Protein AF-A0A2E0IA29-F1 (afdb_monomer_lite)

Sequence (62 aa):
MKWSQGKKMNASVNNFVINIATANGTGSQSSNLIILHTMFEMGIPVSGKNLFPSNISGLPTW

Secondary structure (DSSP, 8-state):
------------TT-------EETTSSHHHHHHHHHHHHHHTT---------S---TTSEE-

Foldseek 3Di:
DDDDPDPPPPPPPPDDDDDDKDFQPPCPPVVQVVVVVVCVVVVHDDDDDKADPDNDGGDIID

Radius of gyration: 18.8 Å; chains: 1; bounding box: 43×22×56 Å

pLDDT: mean 86.24, std 14.98, range [43.88, 98.06]

Structure (mmCIF, N/CA/C/O backbone):
data_AF-A0A2E0IA29-F1
#
_entry.id   AF-A0A2E0IA29-F1
#
loop_
_atom_site.group_PDB
_atom_site.id
_atom_site.type_symbol
_atom_site.label_atom_id
_atom_site.label_alt_id
_atom_site.label_comp_id
_atom_site.label_asym_id
_atom_site.label_entity_id
_atom_site.label_seq_id
_atom_site.pdbx_PDB_ins_code
_atom_site.Cartn_x
_atom_site.Cartn_y
_atom_site.Cartn_z
_atom_site.occupancy
_atom_site.B_iso_or_equiv
_atom_site.auth_seq_id
_atom_site.auth_comp_id
_atom_site.auth_asym_id
_atom_site.auth_atom_id
_atom_site.pdbx_PDB_model_num
ATOM 1 N N . MET A 1 1 ? -26.983 -10.800 44.272 1.00 45.16 1 MET A N 1
ATOM 2 C CA . MET A 1 1 ? -26.921 -11.536 42.992 1.00 45.16 1 MET A CA 1
ATOM 3 C C . MET A 1 1 ? -26.122 -10.690 42.004 1.00 45.16 1 MET A C 1
ATOM 5 O O . MET A 1 1 ? -26.639 -9.693 41.521 1.00 45.16 1 MET A O 1
ATOM 9 N N . LYS A 1 2 ? -24.822 -10.970 41.826 1.00 43.88 2 LYS A N 1
ATOM 10 C CA . LYS A 1 2 ? -23.949 -10.228 40.900 1.00 43.88 2 LYS A CA 1
ATOM 11 C C . LYS A 1 2 ? -23.770 -11.072 39.642 1.00 43.88 2 LYS A C 1
ATOM 13 O O . LYS A 1 2 ? -23.245 -12.176 39.727 1.00 43.88 2 LYS A O 1
ATOM 18 N N . TRP A 1 3 ? -24.223 -10.564 38.502 1.00 51.12 3 TRP A N 1
ATOM 19 C CA . TRP A 1 3 ? -23.928 -11.164 37.207 1.00 51.12 3 TRP A CA 1
ATOM 20 C C . TRP A 1 3 ? -22.460 -10.889 36.874 1.00 51.12 3 TRP A C 1
ATOM 22 O O . TRP A 1 3 ? -22.044 -9.734 36.787 1.00 51.12 3 TRP A O 1
ATOM 32 N N . SER A 1 4 ? -21.671 -11.955 36.734 1.00 57.75 4 SER A N 1
ATOM 33 C CA . SER A 1 4 ? -20.333 -11.886 36.151 1.00 57.75 4 SER A CA 1
ATOM 34 C C . SER A 1 4 ? -20.492 -11.487 34.686 1.00 57.75 4 SER A C 1
ATOM 36 O O . SER A 1 4 ? -21.045 -12.246 33.890 1.00 57.75 4 SER A O 1
ATOM 38 N N . GLN A 1 5 ? -20.079 -10.268 34.341 1.00 58.59 5 GLN A N 1
ATOM 39 C CA . GLN A 1 5 ? -19.995 -9.820 32.954 1.00 58.59 5 GLN A CA 1
ATOM 40 C C . GLN A 1 5 ? -18.890 -10.635 32.278 1.00 58.59 5 GLN A C 1
ATOM 42 O O . GLN A 1 5 ? -17.704 -10.325 32.396 1.00 58.59 5 GLN A O 1
ATOM 47 N N . GLY A 1 6 ? -19.286 -11.724 31.616 1.00 54.09 6 GLY A N 1
ATOM 48 C CA . GLY A 1 6 ? -18.407 -12.500 30.756 1.00 54.09 6 GLY A CA 1
ATOM 49 C C . GLY A 1 6 ? -17.763 -11.568 29.737 1.00 54.09 6 GLY A C 1
ATOM 50 O O . GLY A 1 6 ? -18.451 -10.825 29.038 1.00 54.09 6 GLY A O 1
ATOM 51 N N . LYS A 1 7 ? -16.431 -11.579 29.700 1.00 55.44 7 LYS A N 1
ATOM 52 C CA . LYS A 1 7 ? -15.590 -10.818 28.777 1.00 55.44 7 LYS A CA 1
ATOM 53 C C . LYS A 1 7 ? -16.122 -11.012 27.352 1.00 55.44 7 LYS A C 1
ATOM 55 O O . LYS A 1 7 ? -15.905 -12.066 26.759 1.00 55.44 7 LYS A O 1
ATOM 60 N N . LYS A 1 8 ? -16.840 -10.020 26.805 1.00 56.81 8 LYS A N 1
ATOM 61 C CA . LYS A 1 8 ? -17.192 -10.005 25.382 1.00 56.81 8 LYS A CA 1
ATOM 62 C C . LYS A 1 8 ? -15.877 -9.982 24.613 1.00 56.81 8 LYS A C 1
ATOM 64 O O . LYS A 1 8 ? -15.199 -8.959 24.560 1.00 56.81 8 LYS A O 1
ATOM 69 N N . MET A 1 9 ? -15.495 -11.125 24.056 1.00 60.00 9 MET A N 1
ATOM 70 C CA . MET A 1 9 ? -14.508 -11.178 22.990 1.00 60.00 9 MET A CA 1
ATOM 71 C C . MET A 1 9 ? -15.160 -10.480 21.802 1.00 60.00 9 MET A C 1
ATOM 73 O O . MET A 1 9 ? -15.896 -11.105 21.044 1.00 60.00 9 MET A O 1
ATOM 77 N N . ASN A 1 10 ? -14.978 -9.164 21.698 1.00 62.19 10 ASN A N 1
ATOM 78 C CA . ASN A 1 10 ? -15.343 -8.429 20.498 1.00 62.19 10 ASN A CA 1
ATOM 79 C C . ASN A 1 10 ? -14.537 -9.065 19.365 1.00 62.19 10 ASN A C 1
ATOM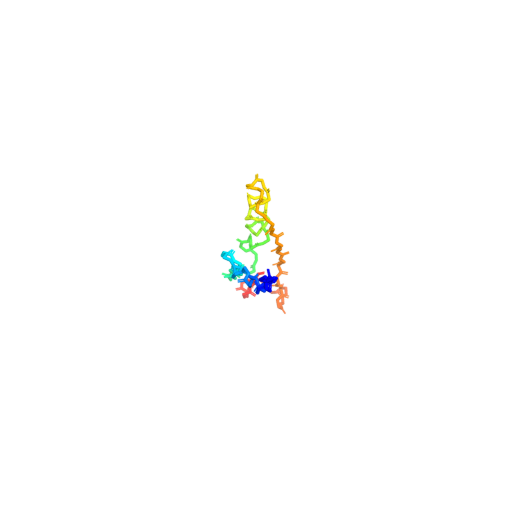 81 O O . ASN A 1 10 ? -13.328 -8.854 19.275 1.00 62.19 10 ASN A O 1
ATOM 85 N N . ALA A 1 11 ? -15.179 -9.921 18.568 1.00 68.12 11 ALA A N 1
ATOM 86 C CA . ALA A 1 11 ? -14.567 -10.451 17.365 1.00 68.12 11 ALA A CA 1
ATOM 87 C C . ALA A 1 11 ? -14.082 -9.245 16.557 1.00 68.12 11 ALA A C 1
ATOM 89 O O . ALA A 1 11 ? -14.837 -8.294 16.349 1.00 68.12 11 ALA A O 1
ATOM 90 N N . SER A 1 12 ? -12.803 -9.236 16.195 1.00 71.56 12 SER A N 1
ATOM 91 C CA . SER A 1 12 ? -12.220 -8.157 15.406 1.00 71.56 12 SER A CA 1
ATOM 92 C C . SER A 1 12 ? -12.819 -8.240 14.001 1.00 71.56 12 SER A C 1
ATOM 94 O O . SER A 1 12 ? -12.361 -9.010 13.163 1.00 71.56 12 SER A O 1
ATOM 96 N N . VAL A 1 13 ? -13.928 -7.533 13.781 1.00 82.25 13 VAL A N 1
ATOM 97 C CA . VAL A 1 13 ? -14.597 -7.472 12.479 1.00 82.25 13 VAL A CA 1
ATOM 98 C C . VAL A 1 13 ? -13.744 -6.600 11.560 1.00 82.25 13 VAL A C 1
ATOM 100 O O . VAL A 1 13 ? -13.278 -5.543 11.978 1.00 82.25 13 VAL A O 1
ATOM 103 N N . ASN A 1 14 ? -13.545 -7.041 10.316 1.00 86.44 14 ASN A N 1
ATOM 104 C CA . ASN A 1 14 ? -12.798 -6.312 9.282 1.00 86.44 14 ASN A CA 1
ATOM 105 C C . ASN A 1 14 ? -11.318 -6.043 9.609 1.00 86.44 14 ASN A C 1
ATOM 107 O O . ASN A 1 14 ? -10.735 -5.097 9.089 1.00 86.44 14 ASN A O 1
ATOM 111 N N . ASN A 1 15 ? -10.693 -6.890 10.426 1.00 89.81 15 ASN A N 1
ATOM 112 C CA . ASN A 1 15 ? -9.245 -6.882 10.610 1.00 89.81 15 ASN A CA 1
ATOM 113 C C . ASN A 1 15 ? -8.598 -7.898 9.666 1.00 89.81 15 ASN A C 1
ATOM 115 O O . ASN A 1 15 ? -8.657 -9.106 9.902 1.00 89.81 15 ASN A O 1
ATOM 119 N N . PHE A 1 16 ? -8.031 -7.404 8.570 1.00 91.62 16 PHE A N 1
ATOM 120 C CA . PHE A 1 16 ? -7.414 -8.224 7.533 1.00 91.62 16 PHE A CA 1
ATOM 121 C C . PHE A 1 16 ? -6.190 -7.531 6.933 1.00 91.62 16 PHE A C 1
ATOM 123 O O . PHE A 1 16 ? -5.958 -6.341 7.137 1.00 91.62 16 PHE A O 1
ATOM 130 N N . VAL A 1 17 ? -5.410 -8.300 6.174 1.00 93.75 17 VAL A N 1
ATOM 131 C CA . VAL A 1 17 ? -4.220 -7.827 5.460 1.00 93.75 17 VAL A CA 1
ATOM 132 C C . VAL A 1 17 ? -4.471 -7.922 3.961 1.00 93.75 17 VAL A C 1
ATOM 134 O O . VAL A 1 17 ? -4.969 -8.939 3.477 1.00 93.75 17 VAL A O 1
ATOM 137 N N . ILE A 1 18 ? -4.095 -6.877 3.226 1.00 92.94 18 ILE A N 1
ATOM 138 C CA . ILE A 1 18 ? -4.078 -6.869 1.762 1.00 92.94 18 ILE A CA 1
ATOM 139 C C . ILE A 1 18 ? -2.629 -7.069 1.322 1.00 92.94 18 ILE A C 1
ATOM 141 O O . ILE A 1 18 ? -1.772 -6.257 1.653 1.00 92.94 18 ILE A O 1
ATOM 145 N N . ASN A 1 19 ? -2.362 -8.139 0.573 1.00 93.62 19 ASN A N 1
ATOM 146 C CA . ASN A 1 19 ? -1.060 -8.377 -0.046 1.00 93.62 19 ASN A CA 1
ATOM 147 C C . ASN A 1 19 ? -1.198 -8.207 -1.557 1.00 93.62 19 ASN A C 1
ATOM 149 O O . ASN A 1 19 ? -2.018 -8.881 -2.181 1.00 93.62 19 ASN A O 1
ATOM 153 N N . ILE A 1 20 ? -0.395 -7.323 -2.139 1.00 91.38 20 ILE A N 1
ATOM 154 C CA . ILE A 1 20 ? -0.397 -7.033 -3.575 1.00 91.38 20 ILE A CA 1
ATOM 155 C C . ILE A 1 20 ? 0.993 -7.363 -4.095 1.00 91.38 20 ILE A C 1
ATOM 157 O O . ILE A 1 20 ? 1.968 -6.991 -3.465 1.00 91.38 20 ILE A O 1
ATOM 161 N N . ALA A 1 21 ? 1.089 -8.069 -5.220 1.00 93.06 21 ALA A N 1
ATOM 162 C CA . ALA A 1 21 ? 2.361 -8.355 -5.872 1.00 93.06 21 ALA A CA 1
ATOM 163 C C . ALA A 1 21 ? 2.410 -7.640 -7.222 1.00 93.06 21 ALA A C 1
ATOM 165 O O . ALA A 1 21 ? 1.494 -7.795 -8.032 1.00 93.06 21 ALA A O 1
ATOM 166 N N . THR A 1 22 ? 3.478 -6.894 -7.489 1.00 92.94 22 THR A N 1
ATOM 167 C CA . THR A 1 22 ? 3.724 -6.290 -8.807 1.00 92.94 22 THR A CA 1
ATOM 168 C C . THR A 1 22 ? 5.166 -6.520 -9.238 1.00 92.94 22 THR A C 1
ATOM 170 O O . THR A 1 22 ? 6.038 -6.809 -8.417 1.00 92.94 22 THR A O 1
ATOM 173 N N . ALA A 1 23 ? 5.445 -6.357 -10.529 1.00 94.81 23 ALA A N 1
ATOM 174 C CA . ALA A 1 23 ? 6.818 -6.306 -11.011 1.00 94.81 23 ALA A CA 1
ATOM 175 C C . ALA A 1 23 ? 7.544 -5.071 -10.440 1.00 94.81 23 ALA A C 1
ATOM 177 O O . ALA A 1 23 ? 6.975 -3.981 -10.342 1.00 94.81 23 ALA A O 1
ATOM 178 N N . ASN A 1 24 ? 8.809 -5.225 -10.055 1.00 93.50 24 ASN A N 1
ATOM 179 C CA . ASN A 1 24 ? 9.617 -4.118 -9.557 1.00 93.50 24 ASN A CA 1
ATOM 180 C C . ASN A 1 24 ? 9.771 -3.042 -10.642 1.00 93.50 24 ASN A C 1
ATOM 182 O O . ASN A 1 24 ?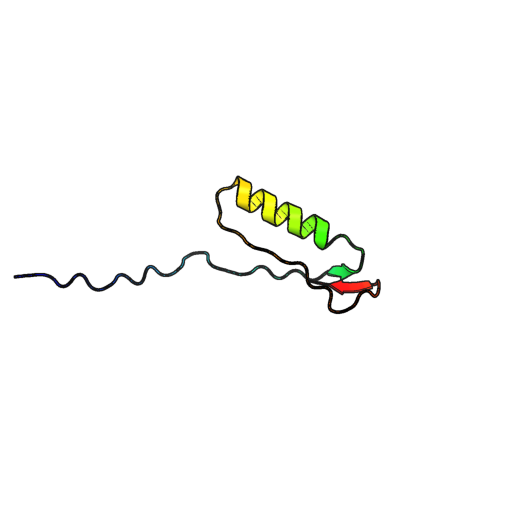 10.112 -3.351 -11.788 1.00 93.50 24 ASN A O 1
ATOM 186 N N . GLY A 1 25 ? 9.548 -1.784 -10.265 1.00 91.75 25 GLY A N 1
ATOM 187 C CA . GLY A 1 25 ? 9.558 -0.635 -11.170 1.00 91.75 25 GLY A CA 1
ATOM 188 C C . GLY A 1 25 ? 8.192 -0.267 -11.756 1.00 91.75 25 GLY A C 1
ATOM 189 O O . GLY A 1 25 ? 8.106 0.736 -12.455 1.00 91.75 25 GLY A O 1
ATOM 190 N N . THR A 1 26 ? 7.115 -1.004 -11.450 1.00 94.81 26 THR A N 1
ATOM 191 C CA . THR A 1 26 ? 5.760 -0.691 -11.957 1.00 94.81 26 THR A CA 1
ATOM 192 C C . THR A 1 26 ? 4.897 0.110 -10.978 1.00 94.81 26 THR A C 1
ATOM 194 O O . THR A 1 26 ? 3.684 0.181 -11.152 1.00 94.81 26 THR A O 1
ATOM 197 N N . GLY A 1 27 ? 5.498 0.702 -9.940 1.00 92.94 27 GLY A N 1
ATOM 198 C CA . GLY A 1 27 ? 4.808 1.637 -9.044 1.00 92.94 27 GLY A CA 1
ATOM 199 C C . GLY A 1 27 ? 4.173 1.040 -7.783 1.00 92.94 27 GLY A C 1
ATOM 200 O O . GLY A 1 27 ? 3.317 1.699 -7.197 1.00 92.94 27 GLY A O 1
ATOM 201 N N . SER A 1 28 ? 4.596 -0.144 -7.312 1.00 92.75 28 SER A N 1
ATOM 202 C CA . SER A 1 28 ? 4.085 -0.748 -6.062 1.00 92.75 28 SER A CA 1
ATOM 203 C C . SER A 1 28 ? 4.148 0.200 -4.862 1.00 92.75 28 SER A C 1
ATOM 205 O O . SER A 1 28 ? 3.210 0.250 -4.073 1.00 92.75 28 SER A O 1
ATOM 207 N N . GLN A 1 29 ? 5.214 0.994 -4.732 1.00 92.19 29 GLN A N 1
ATOM 208 C CA . GLN A 1 29 ? 5.346 1.976 -3.650 1.00 92.19 29 GLN A CA 1
ATOM 209 C C . GLN A 1 29 ? 4.289 3.084 -3.739 1.00 92.19 29 GLN A C 1
ATOM 211 O O . GLN A 1 29 ? 3.626 3.397 -2.750 1.00 92.19 29 GLN A O 1
ATOM 216 N N . SER A 1 30 ? 4.120 3.675 -4.922 1.00 94.81 30 SER A N 1
ATOM 217 C CA . SER A 1 30 ? 3.153 4.751 -5.144 1.00 94.81 30 SER A CA 1
ATOM 218 C C . SER A 1 30 ? 1.722 4.267 -4.910 1.00 94.81 30 SER A C 1
ATOM 220 O O . SER A 1 30 ? 0.950 4.944 -4.235 1.00 94.81 30 SER A O 1
ATOM 222 N N . SER A 1 31 ? 1.375 3.073 -5.398 1.00 94.62 31 SER A N 1
ATOM 223 C CA . SER A 1 31 ? 0.054 2.476 -5.175 1.00 94.62 31 SER A CA 1
ATOM 224 C C . SER A 1 31 ? -0.211 2.179 -3.697 1.00 94.62 31 SER A C 1
ATOM 226 O O . SER A 1 31 ? -1.297 2.486 -3.208 1.00 94.62 31 SER A O 1
ATOM 228 N N . ASN A 1 32 ? 0.772 1.639 -2.966 1.00 94.38 32 ASN A N 1
ATOM 229 C CA . ASN A 1 32 ? 0.616 1.339 -1.540 1.00 94.38 32 ASN A CA 1
ATOM 230 C C . ASN A 1 32 ? 0.394 2.619 -0.717 1.00 94.38 32 ASN A C 1
ATOM 232 O O . ASN A 1 32 ? -0.478 2.657 0.148 1.00 94.38 32 ASN A O 1
ATOM 236 N N . LEU A 1 33 ? 1.104 3.705 -1.046 1.00 95.19 33 LEU A N 1
ATOM 237 C CA . LEU A 1 33 ? 0.882 5.014 -0.426 1.00 95.19 33 LEU A CA 1
ATOM 238 C C . LEU A 1 33 ? -0.538 5.539 -0.667 1.00 95.19 33 LEU A C 1
ATOM 240 O O . LEU A 1 33 ? -1.163 6.010 0.278 1.00 95.19 33 LEU A O 1
ATOM 244 N N . ILE A 1 34 ? -1.078 5.426 -1.885 1.00 96.81 34 ILE A N 1
ATOM 245 C CA . ILE A 1 34 ? -2.457 5.861 -2.182 1.00 96.81 34 ILE A CA 1
ATOM 246 C C . ILE A 1 34 ? -3.475 5.070 -1.352 1.00 96.81 34 ILE A C 1
ATOM 248 O O . ILE A 1 34 ? -4.405 5.662 -0.801 1.00 96.81 34 ILE A O 1
ATOM 252 N N . ILE A 1 35 ? -3.295 3.752 -1.224 1.00 95.62 35 ILE A N 1
ATOM 253 C CA . ILE A 1 35 ? -4.172 2.903 -0.404 1.00 95.62 35 ILE A CA 1
ATOM 254 C C . ILE A 1 35 ? -4.106 3.334 1.067 1.00 95.62 35 ILE A C 1
ATOM 256 O O . ILE A 1 35 ? -5.150 3.549 1.685 1.00 95.62 35 ILE A O 1
ATOM 260 N N . LEU A 1 36 ? -2.896 3.512 1.609 1.00 95.88 36 LEU A N 1
ATOM 261 C CA . LEU A 1 36 ? -2.688 3.942 2.994 1.00 95.88 36 LEU A CA 1
ATOM 262 C C . LEU A 1 36 ? -3.293 5.318 3.268 1.00 95.88 36 LEU A C 1
ATOM 264 O O . LEU A 1 36 ? -4.027 5.472 4.242 1.00 95.88 36 LEU A O 1
ATOM 268 N N . HIS A 1 37 ? -3.039 6.293 2.394 1.00 97.19 37 HIS A N 1
ATOM 269 C CA . HIS A 1 37 ? -3.614 7.630 2.511 1.00 97.19 37 HIS A CA 1
ATOM 270 C C . HIS A 1 37 ? -5.142 7.587 2.467 1.00 97.19 37 HIS A C 1
ATOM 27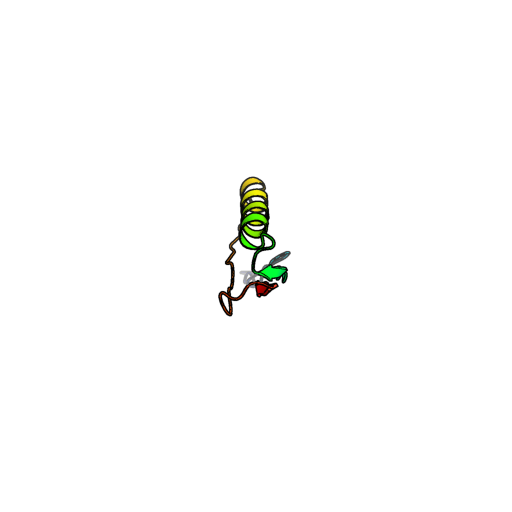2 O O . HIS A 1 37 ? -5.789 8.187 3.315 1.00 97.19 37 HIS A O 1
ATOM 278 N N . THR A 1 38 ? -5.726 6.829 1.537 1.00 98.00 38 THR A N 1
ATOM 279 C CA . THR A 1 38 ? -7.187 6.746 1.397 1.00 98.00 38 THR A CA 1
ATOM 280 C C . THR A 1 38 ? -7.835 6.123 2.635 1.00 98.00 38 THR A C 1
ATOM 282 O O . THR A 1 38 ? -8.833 6.636 3.131 1.00 98.00 38 THR A O 1
ATOM 285 N N . MET A 1 39 ? -7.268 5.038 3.175 1.00 96.56 39 MET A N 1
ATOM 286 C CA . MET A 1 39 ? -7.776 4.424 4.409 1.00 96.56 39 MET A CA 1
ATOM 287 C C . MET A 1 39 ? -7.635 5.348 5.621 1.00 96.56 39 MET A C 1
ATOM 289 O O . MET A 1 39 ? -8.561 5.431 6.428 1.00 96.56 39 MET A O 1
ATOM 293 N N . PHE A 1 40 ? -6.520 6.075 5.714 1.00 96.00 40 PHE A N 1
ATOM 294 C CA . PHE A 1 40 ? -6.304 7.061 6.768 1.00 96.00 40 PHE A CA 1
ATOM 295 C C . PHE A 1 40 ? -7.329 8.205 6.709 1.00 96.00 40 PHE A C 1
ATOM 297 O O . PHE A 1 40 ? -7.955 8.502 7.724 1.00 96.00 40 PHE A O 1
ATOM 304 N N . GLU A 1 41 ? -7.572 8.785 5.529 1.00 98.06 41 GLU A N 1
ATOM 305 C CA . GLU A 1 41 ? -8.589 9.833 5.319 1.00 98.06 41 GLU A CA 1
ATOM 306 C C . GLU A 1 41 ? -10.014 9.343 5.639 1.00 98.06 41 GLU A C 1
ATOM 308 O O . GLU A 1 41 ? -10.848 10.103 6.127 1.00 98.06 41 GLU A O 1
ATOM 313 N N . MET A 1 42 ? -10.298 8.052 5.437 1.00 97.94 42 MET A N 1
ATOM 314 C CA . MET A 1 42 ? -11.567 7.427 5.843 1.00 97.94 42 MET A CA 1
ATOM 315 C C . MET A 1 42 ? -11.674 7.156 7.357 1.00 97.94 42 MET A C 1
ATOM 317 O O . MET A 1 42 ? -12.696 6.640 7.812 1.00 97.94 42 MET A O 1
ATOM 321 N N . GLY A 1 43 ? -10.643 7.463 8.151 1.00 95.88 43 GLY A N 1
ATOM 322 C CA . GLY A 1 43 ? -10.610 7.196 9.592 1.00 95.88 43 GLY A CA 1
ATOM 32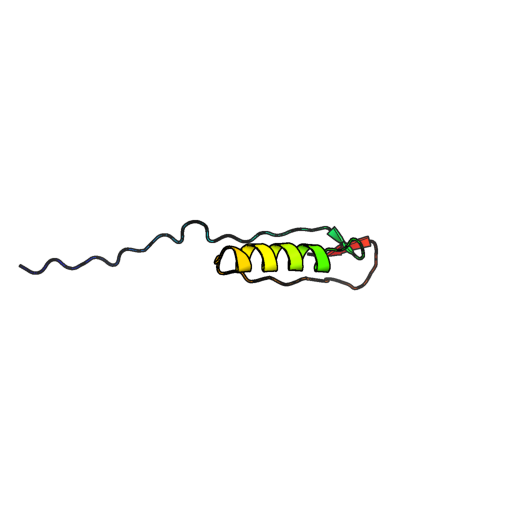3 C C . GLY A 1 43 ? -10.393 5.722 9.954 1.00 95.88 43 GLY A C 1
ATOM 324 O O . GLY A 1 43 ? -10.660 5.323 11.090 1.00 95.88 43 GLY A O 1
ATOM 325 N N . ILE A 1 44 ? -9.924 4.900 9.009 1.00 94.94 44 ILE A N 1
ATOM 326 C CA . ILE A 1 44 ? -9.636 3.480 9.230 1.00 94.94 44 ILE A CA 1
ATOM 327 C C . ILE A 1 44 ? -8.180 3.338 9.702 1.00 94.94 44 ILE A C 1
ATOM 329 O O . ILE A 1 44 ? -7.266 3.738 8.976 1.00 94.94 44 ILE A O 1
ATOM 333 N N . PRO A 1 45 ? -7.921 2.739 10.883 1.00 93.81 45 PRO A N 1
ATOM 334 C CA . PRO A 1 45 ? -6.563 2.446 11.322 1.00 93.81 45 PRO A CA 1
ATOM 335 C C . PRO A 1 45 ? -5.887 1.492 10.338 1.00 93.81 45 PRO A C 1
ATOM 337 O O . PRO A 1 45 ? -6.325 0.356 10.160 1.00 93.81 45 PRO A O 1
ATOM 340 N N . VAL A 1 46 ? -4.813 1.953 9.705 1.00 95.75 46 VAL A N 1
ATOM 341 C CA . VAL A 1 46 ? -4.100 1.200 8.676 1.00 95.75 46 VAL A CA 1
ATOM 342 C C . VAL A 1 46 ? -2.595 1.295 8.896 1.00 95.75 46 VAL A C 1
ATOM 344 O O . VAL A 1 46 ? -2.075 2.289 9.400 1.00 95.75 46 VAL A O 1
ATOM 347 N N . SER A 1 47 ? -1.883 0.245 8.506 1.00 94.44 47 SER A N 1
ATOM 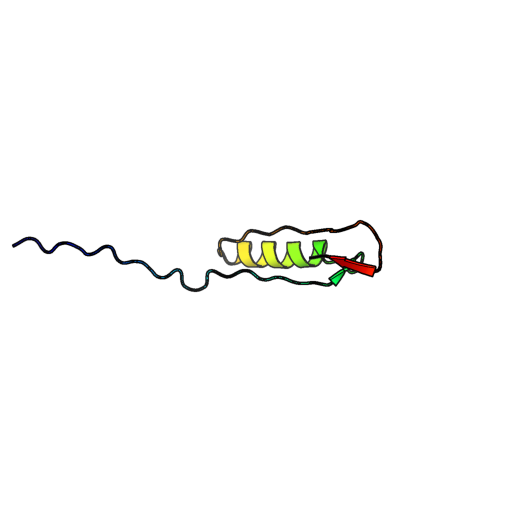348 C CA . SER A 1 47 ? -0.429 0.249 8.385 1.00 94.44 47 SER A CA 1
ATOM 349 C C . SER A 1 47 ? -0.042 -0.468 7.101 1.00 94.44 47 SER A C 1
ATOM 351 O O . SER A 1 47 ? -0.778 -1.335 6.626 1.00 94.44 47 SER A O 1
ATOM 353 N N . GLY A 1 48 ? 1.104 -0.113 6.532 1.00 93.31 48 GLY A N 1
ATOM 354 C CA . GLY A 1 48 ? 1.606 -0.761 5.332 1.00 93.31 48 GLY A CA 1
ATOM 355 C C . GLY A 1 48 ? 3.113 -0.661 5.234 1.00 93.31 48 GLY A C 1
ATOM 356 O O . GLY A 1 48 ? 3.751 0.181 5.867 1.00 93.31 48 GLY A O 1
ATOM 357 N N . LYS A 1 49 ? 3.677 -1.563 4.441 1.00 92.44 49 LYS A N 1
ATOM 358 C CA . LYS A 1 49 ? 5.086 -1.573 4.063 1.00 92.44 49 LYS A CA 1
ATOM 359 C C . LYS A 1 49 ? 5.193 -2.029 2.618 1.00 92.44 49 LYS A C 1
ATOM 361 O O . LYS A 1 49 ? 4.367 -2.823 2.179 1.00 92.44 49 LYS A O 1
ATOM 366 N N . ASN A 1 50 ? 6.237 -1.583 1.936 1.00 92.62 50 ASN A N 1
ATOM 367 C CA . ASN A 1 50 ? 6.694 -2.222 0.712 1.00 92.62 50 ASN A CA 1
ATOM 368 C C . ASN A 1 50 ? 7.825 -3.193 1.041 1.00 92.62 50 ASN A C 1
ATOM 370 O O . ASN A 1 50 ? 8.669 -2.920 1.900 1.00 92.62 50 ASN A O 1
ATOM 374 N N . LEU A 1 51 ? 7.836 -4.328 0.359 1.00 92.69 51 LEU A N 1
ATOM 375 C CA . LEU A 1 51 ? 8.794 -5.400 0.522 1.00 92.69 51 LEU A CA 1
ATOM 376 C C . LEU A 1 51 ? 9.473 -5.683 -0.820 1.00 92.69 51 LEU A C 1
ATOM 378 O O . LEU A 1 51 ? 8.882 -6.205 -1.765 1.00 92.69 51 LEU A O 1
ATOM 382 N N . PHE A 1 52 ? 10.761 -5.351 -0.860 1.00 92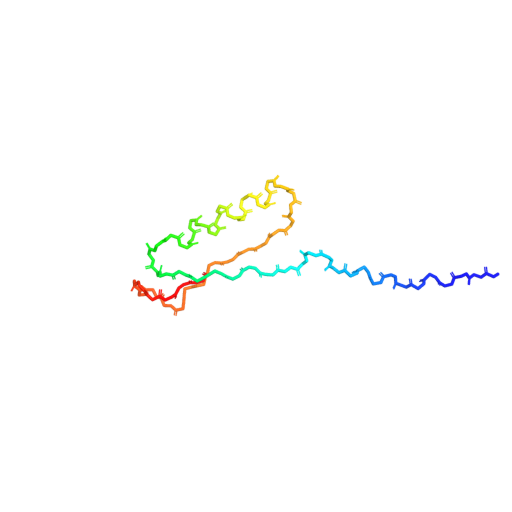.50 52 PHE A N 1
ATOM 383 C CA . PHE A 1 52 ? 11.643 -5.582 -1.995 1.00 92.50 52 PHE A CA 1
ATOM 384 C C . PHE A 1 52 ? 12.556 -6.772 -1.668 1.00 92.50 52 PHE A C 1
ATOM 386 O O . PHE A 1 52 ? 13.555 -6.585 -0.973 1.00 92.50 52 PHE A O 1
ATOM 393 N N . PRO A 1 53 ? 12.239 -8.004 -2.117 1.00 87.69 53 PRO A N 1
ATOM 394 C CA . PRO A 1 53 ? 13.093 -9.176 -1.870 1.00 87.69 53 PRO A CA 1
ATOM 395 C C . PRO A 1 53 ? 14.456 -9.048 -2.570 1.00 87.69 53 PRO A C 1
ATOM 397 O O . PRO A 1 53 ? 15.439 -9.657 -2.161 1.00 87.69 53 PRO A O 1
ATOM 400 N N . SER A 1 54 ? 14.504 -8.255 -3.642 1.00 84.00 54 SER A N 1
ATOM 401 C CA . SER A 1 54 ? 15.701 -7.842 -4.365 1.00 84.00 54 SER A CA 1
ATOM 402 C C . SER A 1 54 ? 15.412 -6.525 -5.094 1.00 84.00 54 SER A C 1
ATOM 404 O O . SER A 1 54 ? 14.251 -6.186 -5.325 1.00 84.00 54 SER A O 1
ATOM 406 N N . ASN A 1 55 ? 16.456 -5.798 -5.496 1.00 87.88 55 ASN A N 1
ATOM 407 C CA . ASN A 1 55 ? 16.322 -4.550 -6.256 1.00 87.88 55 ASN A CA 1
ATOM 408 C C . ASN A 1 55 ? 16.436 -4.756 -7.782 1.00 87.88 55 ASN A C 1
ATOM 410 O O . ASN A 1 55 ? 16.897 -3.879 -8.508 1.00 87.88 55 ASN A O 1
ATOM 414 N N . ILE A 1 56 ? 16.078 -5.944 -8.278 1.00 93.06 56 ILE A N 1
ATOM 415 C CA . ILE A 1 56 ? 16.143 -6.270 -9.708 1.00 93.06 56 ILE A CA 1
ATOM 416 C C . ILE A 1 56 ? 14.812 -5.877 -10.356 1.00 93.06 56 ILE A C 1
ATOM 418 O O . ILE A 1 56 ? 13.748 -6.242 -9.855 1.00 93.06 56 ILE A O 1
ATOM 422 N N . SER A 1 57 ? 14.867 -5.128 -11.460 1.00 92.50 57 SER A N 1
ATOM 423 C CA . SER A 1 57 ? 13.678 -4.723 -12.222 1.00 92.50 57 SER A CA 1
ATOM 424 C C . SER A 1 57 ? 12.923 -5.941 -12.763 1.00 92.50 57 SER A C 1
ATOM 426 O O . SER A 1 57 ? 13.532 -6.935 -13.157 1.00 92.50 57 SER A O 1
ATOM 428 N N . GLY A 1 58 ? 11.591 -5.883 -12.761 1.00 92.19 58 GLY A N 1
ATOM 429 C CA . GLY A 1 58 ? 10.742 -6.966 -13.265 1.00 92.19 58 GLY A CA 1
ATOM 430 C C . GLY A 1 58 ? 10.493 -8.115 -12.281 1.00 92.19 58 GLY A C 1
ATOM 431 O O . GLY A 1 58 ? 9.475 -8.792 -12.403 1.00 92.19 58 GLY A O 1
ATOM 432 N N . LEU A 1 59 ? 11.356 -8.317 -11.279 1.00 94.75 59 LEU A N 1
ATOM 433 C CA . LEU A 1 59 ? 11.122 -9.316 -10.232 1.00 94.75 59 LEU A CA 1
ATOM 434 C C . LEU A 1 59 ? 9.979 -8.898 -9.294 1.00 94.75 59 LEU A C 1
ATOM 436 O O . LEU A 1 59 ? 9.688 -7.706 -9.183 1.00 94.75 59 LEU A O 1
ATOM 440 N N . PRO A 1 60 ? 9.310 -9.851 -8.622 1.00 93.31 60 PRO A N 1
ATOM 441 C CA . PRO A 1 60 ? 8.171 -9.534 -7.773 1.00 93.31 60 PRO A CA 1
ATOM 442 C C . PRO A 1 60 ? 8.557 -8.649 -6.581 1.00 93.31 60 PRO A C 1
ATOM 444 O O . PRO A 1 60 ? 9.570 -8.865 -5.913 1.00 93.31 60 PRO A O 1
ATOM 447 N N . THR A 1 61 ? 7.698 -7.670 -6.317 1.00 93.88 61 THR A N 1
ATOM 448 C CA . THR A 1 61 ? 7.695 -6.789 -5.144 1.00 93.88 61 THR A CA 1
ATOM 449 C C . THR A 1 61 ? 6.320 -6.822 -4.511 1.00 93.88 61 THR A C 1
ATOM 451 O O . THR A 1 61 ? 5.326 -6.980 -5.226 1.00 93.88 61 THR A O 1
ATOM 454 N N . TRP A 1 62 ? 6.283 -6.675 -3.190 1.00 92.94 62 TRP A N 1
ATOM 455 C CA . TRP A 1 62 ? 5.051 -6.622 -2.409 1.00 92.94 62 TRP A CA 1
ATOM 456 C C . TRP A 1 62 ? 4.888 -5.280 -1.698 1.00 92.94 62 TRP A C 1
ATOM 458 O O . TRP A 1 62 ? 5.909 -4.579 -1.508 1.00 92.94 62 TRP A O 1
#